Protein AF-A0A956B4J5-F1 (afdb_monomer_lite)

Radius of gyration: 22.33 Å; chains: 1; bounding box: 88×31×51 Å

pLDDT: mean 70.95, std 13.89, range [32.25, 89.12]

Structure (mmCIF, N/CA/C/O backbone):
data_AF-A0A956B4J5-F1
#
_entry.id   AF-A0A956B4J5-F1
#
loop_
_atom_site.group_PDB
_atom_site.id
_atom_site.type_symbol
_atom_site.label_atom_id
_atom_site.label_alt_id
_atom_site.label_comp_id
_atom_site.label_asym_id
_atom_site.label_entity_id
_atom_site.label_seq_id
_atom_site.pdbx_PDB_ins_code
_atom_site.Cartn_x
_atom_site.Cartn_y
_atom_site.Cartn_z
_atom_site.occupancy
_atom_site.B_iso_or_equiv
_atom_site.auth_seq_id
_atom_site.auth_comp_id
_atom_site.auth_asym_id
_atom_site.auth_atom_id
_atom_site.pdbx_PDB_model_num
ATOM 1 N N . MET A 1 1 ? -70.925 -7.989 23.475 1.00 40.31 1 MET A N 1
ATOM 2 C CA . MET A 1 1 ? -70.531 -9.261 22.839 1.00 40.31 1 MET A CA 1
ATOM 3 C C . MET A 1 1 ? -69.554 -8.945 21.716 1.00 40.31 1 MET A C 1
ATOM 5 O O . MET A 1 1 ? -69.883 -8.120 20.878 1.00 40.31 1 MET A O 1
ATOM 9 N N . THR A 1 2 ? -68.366 -9.559 21.797 1.00 43.34 2 THR A N 1
ATOM 10 C CA . THR A 1 2 ? -67.414 -9.909 20.716 1.00 43.34 2 THR A CA 1
ATOM 11 C C . THR A 1 2 ? -66.878 -8.832 19.758 1.00 43.34 2 THR A C 1
ATOM 13 O O . THR A 1 2 ? -67.539 -8.439 18.803 1.00 43.34 2 THR A O 1
ATOM 16 N N . SER A 1 3 ? -65.592 -8.499 19.947 1.00 50.62 3 SER A N 1
ATOM 17 C CA . SER A 1 3 ? -64.635 -8.131 18.884 1.00 50.62 3 SER A CA 1
ATOM 18 C C . SER A 1 3 ? -64.528 -9.246 17.817 1.00 50.62 3 SER A C 1
ATOM 20 O O . SER A 1 3 ? -64.889 -10.388 18.116 1.00 50.62 3 SER A O 1
ATOM 22 N N . PRO A 1 4 ? -63.960 -8.980 16.619 1.00 53.34 4 PRO A N 1
ATOM 23 C CA . PRO A 1 4 ? -62.513 -9.188 16.501 1.00 53.34 4 PRO A CA 1
ATOM 24 C C . PRO A 1 4 ? -61.748 -8.177 15.628 1.00 53.34 4 PRO A C 1
ATOM 26 O O . PRO A 1 4 ? -62.268 -7.511 14.737 1.00 53.34 4 PRO A O 1
ATOM 29 N N . GLN A 1 5 ? -60.458 -8.120 15.946 1.00 62.09 5 GLN A N 1
ATOM 30 C CA . GLN A 1 5 ? -59.364 -7.445 15.261 1.00 62.09 5 GLN A CA 1
ATOM 31 C C . GLN A 1 5 ? -59.039 -8.124 13.918 1.00 62.09 5 GLN A C 1
ATOM 33 O O . GLN A 1 5 ? -59.154 -9.342 13.813 1.00 62.09 5 GLN A O 1
ATOM 38 N N . SER A 1 6 ? -58.525 -7.373 12.936 1.00 51.12 6 SER A N 1
ATOM 39 C CA . SER A 1 6 ? -57.809 -7.961 11.794 1.00 51.12 6 SER A CA 1
ATOM 40 C C . SER A 1 6 ? -56.668 -7.062 11.308 1.00 51.12 6 SER A C 1
ATOM 42 O O . SER A 1 6 ? -56.836 -6.212 10.442 1.00 51.12 6 SER A O 1
ATOM 44 N N . ILE A 1 7 ? -55.514 -7.247 11.953 1.00 49.41 7 ILE A N 1
ATOM 45 C CA . ILE A 1 7 ? -54.189 -7.504 11.366 1.00 49.41 7 ILE A CA 1
ATOM 46 C C . ILE A 1 7 ? -53.943 -6.868 9.984 1.00 49.41 7 ILE A C 1
ATOM 48 O O . ILE A 1 7 ? -54.217 -7.471 8.948 1.00 49.41 7 ILE A O 1
ATOM 52 N N . TYR A 1 8 ? -53.303 -5.697 9.967 1.00 48.66 8 TYR A N 1
ATOM 53 C CA . TYR A 1 8 ? -52.514 -5.290 8.806 1.00 48.66 8 TYR A CA 1
ATOM 54 C C . TYR A 1 8 ? -51.211 -6.091 8.817 1.00 48.66 8 TYR A C 1
ATOM 56 O O . TYR A 1 8 ? -50.337 -5.880 9.657 1.00 48.66 8 TYR A O 1
ATOM 64 N N . ALA A 1 9 ? -51.124 -7.056 7.906 1.00 47.69 9 ALA A N 1
ATOM 65 C CA . ALA A 1 9 ? -49.928 -7.838 7.650 1.00 47.69 9 ALA A CA 1
ATOM 66 C C . ALA A 1 9 ? -48.849 -6.959 7.002 1.00 47.69 9 ALA A C 1
ATOM 68 O O . ALA A 1 9 ? -49.038 -6.403 5.921 1.00 47.69 9 ALA A O 1
ATOM 69 N N . THR A 1 10 ? -47.698 -6.858 7.657 1.00 57.53 10 THR A N 1
ATOM 70 C CA . THR A 1 10 ? -46.468 -6.302 7.091 1.00 57.53 10 THR A CA 1
ATOM 71 C C . THR A 1 10 ? -45.894 -7.290 6.069 1.00 57.53 10 THR A C 1
ATOM 73 O O . THR A 1 10 ? -45.624 -8.435 6.443 1.00 57.53 10 THR A O 1
ATOM 76 N N . PRO A 1 11 ? -45.627 -6.906 4.809 1.00 50.97 11 PRO A N 1
ATOM 77 C CA . PRO A 1 11 ? -44.811 -7.732 3.935 1.00 50.97 11 PRO A CA 1
ATOM 78 C C . PRO A 1 11 ? -43.335 -7.521 4.288 1.00 50.97 11 PRO A C 1
ATOM 80 O O . PRO A 1 11 ? -42.718 -6.519 3.926 1.00 50.97 11 PRO A O 1
ATOM 83 N N . ALA A 1 12 ? -42.760 -8.481 5.007 1.00 53.97 12 ALA A N 1
ATOM 84 C CA . ALA A 1 12 ? -41.320 -8.669 5.038 1.00 53.97 12 ALA A CA 1
ATOM 85 C C . ALA A 1 12 ? -40.880 -9.558 3.863 1.00 53.97 12 ALA A C 1
ATOM 87 O O . ALA A 1 12 ? -41.593 -10.471 3.456 1.00 53.97 12 ALA A O 1
ATOM 88 N N . CYS A 1 13 ? -39.623 -9.364 3.461 1.00 50.84 13 CYS A N 1
ATOM 89 C CA . CYS A 1 13 ? -38.757 -10.354 2.815 1.00 50.84 13 CYS A CA 1
ATOM 90 C C . CYS A 1 13 ? -38.817 -10.484 1.280 1.00 50.84 13 CYS A C 1
ATOM 92 O O . CYS A 1 13 ? -39.546 -11.308 0.745 1.00 50.84 13 CYS A O 1
ATOM 94 N N . ALA A 1 14 ? -37.919 -9.765 0.585 1.00 50.34 14 ALA A N 1
ATOM 95 C CA . ALA A 1 14 ? -37.262 -10.242 -0.645 1.00 50.34 14 ALA A CA 1
ATOM 96 C C . ALA A 1 14 ? -36.099 -9.318 -1.088 1.00 50.34 14 ALA A C 1
ATOM 98 O O . ALA A 1 14 ? -36.200 -8.639 -2.107 1.00 50.34 14 ALA A O 1
ATOM 99 N N . SER A 1 15 ? -34.974 -9.249 -0.360 1.00 51.84 15 SER A N 1
ATOM 100 C CA . SER A 1 15 ? -33.816 -8.463 -0.858 1.00 51.84 15 SER A CA 1
ATOM 101 C C . SER A 1 15 ? -32.421 -8.882 -0.368 1.00 51.84 15 SER A C 1
ATOM 103 O O . SER A 1 15 ? -31.467 -8.131 -0.550 1.00 51.84 15 SER A O 1
ATOM 105 N N . THR A 1 16 ? -32.241 -10.073 0.213 1.00 53.97 16 THR A N 1
ATOM 106 C CA . THR A 1 16 ? -30.949 -10.473 0.821 1.00 53.97 16 THR A CA 1
ATOM 107 C C . THR A 1 16 ? -30.100 -11.438 -0.017 1.00 53.97 16 THR A C 1
ATOM 109 O O . THR A 1 16 ? -28.882 -11.486 0.158 1.00 53.97 16 THR A O 1
ATOM 112 N N . THR A 1 17 ? -30.687 -12.184 -0.958 1.00 53.12 17 THR A N 1
ATOM 113 C CA . THR A 1 17 ? -29.967 -13.172 -1.789 1.00 53.12 17 THR A CA 1
ATOM 114 C C . THR A 1 17 ? -29.176 -12.532 -2.930 1.00 53.12 17 THR A C 1
ATOM 116 O O . THR A 1 17 ? -27.985 -12.804 -3.067 1.00 53.12 17 THR A O 1
ATOM 119 N N . LYS A 1 18 ? -29.773 -11.590 -3.675 1.00 54.16 18 LYS A N 1
ATOM 120 C CA . LYS A 1 18 ? -29.094 -10.892 -4.790 1.00 54.16 18 LYS A CA 1
ATOM 121 C C . LYS A 1 18 ? -27.815 -10.163 -4.350 1.00 54.16 18 LYS A C 1
ATOM 123 O O . LYS A 1 18 ? -26.834 -10.111 -5.087 1.00 54.16 18 LYS A O 1
ATOM 128 N N . THR A 1 19 ? -27.797 -9.639 -3.128 1.00 55.56 19 THR A N 1
ATOM 129 C CA . THR A 1 19 ? -26.658 -8.915 -2.544 1.00 55.56 19 THR A CA 1
ATOM 130 C C . THR A 1 19 ? -25.519 -9.851 -2.136 1.00 55.56 19 THR A C 1
ATOM 132 O O . THR A 1 19 ? -24.352 -9.470 -2.235 1.00 55.56 19 THR A O 1
ATOM 135 N N . ARG A 1 20 ? -25.825 -11.084 -1.702 1.00 59.22 20 ARG A N 1
ATOM 136 C CA . ARG A 1 20 ? -24.812 -12.100 -1.362 1.00 59.22 20 ARG A CA 1
ATOM 137 C C . ARG A 1 20 ? -24.095 -12.627 -2.602 1.00 59.22 20 ARG A C 1
ATOM 139 O O . ARG A 1 20 ? -22.870 -12.745 -2.576 1.00 59.22 20 ARG A O 1
ATOM 146 N N . ASP A 1 21 ? -24.828 -12.862 -3.685 1.00 62.41 21 ASP A N 1
ATOM 147 C CA . ASP A 1 21 ? -24.248 -13.364 -4.934 1.00 62.41 21 ASP A CA 1
ATOM 148 C C . ASP A 1 21 ? -23.386 -12.306 -5.631 1.00 62.41 21 ASP A C 1
ATOM 150 O O . ASP A 1 21 ? -22.285 -12.610 -6.093 1.00 62.41 21 ASP A O 1
ATOM 154 N N . ALA A 1 22 ? -23.803 -11.036 -5.601 1.00 63.72 22 ALA A N 1
ATOM 155 C CA . ALA A 1 22 ? -22.988 -9.924 -6.090 1.00 63.72 22 ALA A CA 1
ATOM 156 C C . ALA A 1 22 ? -21.673 -9.771 -5.301 1.00 63.72 22 ALA A C 1
ATOM 158 O O . ALA A 1 22 ? -20.610 -9.592 -5.899 1.00 63.72 22 ALA A O 1
ATOM 159 N N . ARG A 1 23 ? -21.720 -9.905 -3.964 1.00 63.69 23 ARG A N 1
ATOM 160 C CA . ARG A 1 23 ? -20.518 -9.875 -3.111 1.00 63.69 23 ARG A CA 1
ATOM 161 C C . ARG A 1 23 ? -19.581 -11.045 -3.405 1.00 63.69 23 ARG A C 1
ATOM 163 O O . ARG A 1 23 ? -18.380 -10.827 -3.522 1.00 63.69 23 ARG A O 1
ATOM 170 N N . ARG A 1 24 ? -20.107 -12.264 -3.586 1.00 68.62 24 ARG A N 1
ATOM 171 C CA . ARG A 1 24 ? -19.299 -13.433 -3.983 1.00 68.62 24 ARG A CA 1
ATOM 172 C C . ARG A 1 24 ? -18.655 -13.249 -5.353 1.00 68.62 24 ARG A C 1
ATOM 174 O O . ARG A 1 24 ? -17.463 -13.497 -5.481 1.00 68.62 24 ARG A O 1
ATOM 181 N N . ALA A 1 25 ? -19.395 -12.764 -6.347 1.00 70.81 25 ALA A N 1
ATOM 182 C CA . ALA A 1 25 ? -18.855 -12.514 -7.682 1.00 70.81 25 ALA A CA 1
ATOM 183 C C . ALA A 1 25 ? -17.779 -11.414 -7.674 1.00 70.81 25 ALA A C 1
ATOM 185 O O . ALA A 1 25 ? -16.765 -11.523 -8.362 1.00 70.81 25 ALA A O 1
ATOM 186 N N . GLN A 1 26 ? -17.965 -10.360 -6.875 1.00 71.56 26 GLN A N 1
ATOM 187 C CA . GLN A 1 26 ? -16.951 -9.326 -6.682 1.00 71.56 26 GLN A CA 1
ATOM 188 C C . GLN A 1 26 ? -15.701 -9.886 -5.993 1.00 71.56 26 GLN A C 1
ATOM 190 O O . GLN A 1 26 ? -14.593 -9.604 -6.445 1.00 71.56 26 GLN A O 1
ATOM 195 N N . GLN A 1 27 ? -15.874 -10.710 -4.957 1.00 70.38 27 GLN A N 1
ATOM 196 C CA . GLN A 1 27 ? -14.773 -11.363 -4.253 1.00 70.38 27 GLN A CA 1
ATOM 197 C C . GLN A 1 27 ? -13.993 -12.297 -5.187 1.00 70.38 27 GLN A C 1
ATOM 199 O O . GLN A 1 27 ? -12.786 -12.151 -5.313 1.00 70.38 27 GLN A O 1
ATOM 204 N N . GLN A 1 28 ? -14.681 -13.151 -5.949 1.00 73.81 28 GLN A N 1
ATOM 205 C CA . GLN A 1 28 ? -14.063 -14.034 -6.943 1.00 73.81 28 GLN A CA 1
ATOM 206 C C . GLN A 1 28 ? -13.308 -13.257 -8.026 1.00 73.81 28 GLN A C 1
ATOM 208 O O . GLN A 1 28 ? -12.219 -13.654 -8.427 1.00 73.81 28 GLN A O 1
ATOM 213 N N . ARG A 1 29 ? -13.847 -12.122 -8.490 1.00 72.88 29 ARG A N 1
ATOM 214 C CA . ARG A 1 29 ? -13.145 -11.246 -9.442 1.00 72.88 29 ARG A CA 1
ATOM 215 C C . ARG A 1 29 ? -11.898 -10.615 -8.828 1.00 72.88 29 ARG A C 1
ATOM 217 O O . ARG A 1 29 ? -10.905 -10.458 -9.532 1.00 72.88 29 ARG A O 1
ATOM 224 N N . LEU A 1 30 ? -11.937 -10.238 -7.551 1.00 68.88 30 LEU A N 1
ATOM 225 C CA . LEU A 1 30 ? -10.764 -9.733 -6.833 1.00 68.88 30 LEU A CA 1
ATOM 226 C C . LEU A 1 30 ? -9.719 -10.832 -6.640 1.00 68.88 30 LEU A C 1
ATOM 228 O O . LEU A 1 30 ? -8.544 -10.581 -6.883 1.00 68.88 30 LEU A O 1
ATOM 232 N N . ASP A 1 31 ? -10.138 -12.041 -6.281 1.00 72.25 31 ASP A N 1
ATOM 233 C CA . ASP A 1 31 ? -9.244 -13.182 -6.082 1.00 72.25 31 ASP A CA 1
ATOM 234 C C . ASP A 1 31 ? -8.614 -13.637 -7.408 1.00 72.25 31 ASP A C 1
ATOM 236 O O . ASP A 1 31 ? -7.407 -13.854 -7.468 1.00 72.25 31 ASP A O 1
ATOM 240 N N . ALA A 1 32 ? -9.376 -13.657 -8.506 1.00 69.81 32 ALA A N 1
ATOM 241 C CA . ALA A 1 32 ? -8.848 -13.917 -9.847 1.00 69.81 32 ALA A CA 1
ATOM 242 C C . ALA A 1 32 ? -7.859 -12.831 -10.302 1.00 69.81 32 ALA A C 1
ATOM 244 O O . ALA A 1 32 ? -6.828 -13.136 -10.893 1.00 69.81 32 ALA A O 1
ATOM 245 N N . ARG A 1 33 ? -8.129 -11.556 -9.988 1.00 68.06 33 ARG A N 1
ATOM 246 C CA . ARG A 1 33 ? -7.196 -10.451 -10.264 1.00 68.06 33 ARG A CA 1
ATOM 247 C C . ARG A 1 33 ? -5.936 -10.528 -9.407 1.00 68.06 33 ARG A C 1
ATOM 249 O O . ARG A 1 33 ? -4.863 -10.229 -9.913 1.00 68.06 33 ARG A O 1
ATOM 256 N N . ARG A 1 34 ? -6.046 -10.949 -8.144 1.00 64.31 34 ARG A N 1
ATOM 257 C CA . ARG A 1 34 ? -4.893 -11.233 -7.275 1.00 64.31 34 ARG A CA 1
ATOM 258 C C . ARG A 1 34 ? -4.053 -12.367 -7.848 1.00 64.31 34 ARG A C 1
ATOM 260 O O . ARG A 1 34 ? -2.845 -12.211 -7.958 1.00 64.31 34 ARG A O 1
ATOM 267 N N . ALA A 1 35 ? -4.689 -13.460 -8.262 1.00 63.97 35 ALA A N 1
ATOM 268 C CA . ALA A 1 35 ? -4.016 -14.588 -8.896 1.00 63.97 35 ALA A CA 1
ATOM 269 C C . ALA A 1 35 ? -3.312 -14.178 -10.202 1.00 63.97 35 ALA A C 1
ATOM 271 O O . ALA A 1 35 ? -2.161 -14.544 -10.408 1.00 63.97 35 ALA A O 1
ATOM 272 N N . ALA A 1 36 ? -3.954 -13.358 -11.040 1.00 59.66 36 ALA A N 1
ATOM 273 C CA . ALA A 1 36 ? -3.346 -12.827 -12.261 1.00 59.66 36 ALA A CA 1
ATOM 274 C C . ALA A 1 36 ? -2.168 -11.880 -11.964 1.00 59.66 36 ALA A C 1
ATOM 276 O O . ALA A 1 36 ? -1.111 -12.001 -12.576 1.00 59.66 36 ALA A O 1
ATOM 277 N N . ALA A 1 37 ? -2.305 -10.998 -10.967 1.00 54.03 37 ALA A N 1
ATOM 278 C CA . ALA A 1 37 ? -1.219 -10.126 -10.522 1.00 54.03 37 ALA A CA 1
ATOM 279 C C . ALA A 1 37 ? -0.007 -10.918 -9.997 1.00 54.03 37 ALA A C 1
ATOM 281 O O . ALA A 1 37 ? 1.118 -10.450 -10.132 1.00 54.03 37 ALA A O 1
ATOM 282 N N . LEU A 1 38 ? -0.224 -12.116 -9.435 1.00 54.94 38 LEU A N 1
ATOM 283 C CA . LEU A 1 38 ? 0.833 -13.038 -8.997 1.00 54.94 38 LEU A CA 1
ATOM 284 C C . LEU A 1 38 ? 1.552 -13.751 -10.156 1.00 54.94 38 LEU A C 1
ATOM 286 O O . LEU A 1 38 ? 2.684 -14.190 -9.960 1.00 54.94 38 LEU A O 1
ATOM 290 N N . GLN A 1 39 ? 0.935 -13.869 -11.337 1.00 52.69 39 GLN A N 1
ATOM 291 C CA . GLN A 1 39 ? 1.513 -14.574 -12.491 1.00 52.69 39 GLN A CA 1
ATOM 292 C C . GLN A 1 39 ? 2.370 -13.668 -13.398 1.00 52.69 39 GLN A C 1
ATOM 294 O O . GLN A 1 39 ? 3.411 -14.117 -13.877 1.00 52.69 39 GLN A O 1
ATOM 299 N N . ASP A 1 40 ? 2.022 -12.386 -13.567 1.00 46.81 40 ASP A N 1
ATOM 300 C CA . ASP A 1 40 ? 2.722 -11.450 -14.470 1.00 46.81 40 ASP A CA 1
ATOM 301 C C . ASP A 1 40 ? 3.841 -10.625 -13.772 1.00 46.81 40 ASP A C 1
ATOM 303 O O . ASP A 1 40 ? 3.821 -9.397 -13.724 1.00 46.81 40 ASP A O 1
ATOM 307 N N . GLY A 1 41 ? 4.863 -11.325 -13.254 1.00 47.81 41 GLY A N 1
ATOM 308 C CA . GLY A 1 41 ? 6.210 -10.822 -12.894 1.00 47.81 41 GLY A CA 1
ATOM 309 C C . GLY A 1 41 ? 6.372 -9.856 -11.693 1.00 47.81 41 GLY A C 1
ATOM 310 O O . GLY A 1 41 ? 5.426 -9.243 -11.206 1.00 47.81 41 GLY A O 1
ATOM 311 N N . PRO A 1 42 ? 7.621 -9.599 -11.237 1.00 51.53 42 PRO A N 1
ATOM 312 C CA . PRO A 1 42 ? 8.583 -10.566 -10.714 1.00 51.53 42 PRO A CA 1
ATOM 313 C C . PRO A 1 42 ? 8.123 -11.066 -9.330 1.00 51.53 42 PRO A C 1
ATOM 315 O O . PRO A 1 42 ? 7.914 -10.275 -8.409 1.00 51.53 42 PRO A O 1
ATOM 318 N N . THR A 1 43 ? 8.043 -12.383 -9.166 1.00 49.44 43 THR A N 1
ATOM 319 C CA . THR A 1 43 ? 7.574 -13.124 -7.976 1.00 49.44 43 THR A CA 1
ATOM 320 C C . THR A 1 43 ? 8.088 -12.558 -6.640 1.00 49.44 43 THR A C 1
ATOM 322 O O . THR A 1 43 ? 7.347 -12.457 -5.668 1.00 49.44 43 THR A O 1
ATOM 325 N N . ARG A 1 44 ? 9.317 -12.026 -6.632 1.00 51.00 44 ARG A N 1
ATOM 326 C CA . ARG A 1 44 ? 9.972 -11.427 -5.458 1.00 51.00 44 ARG A CA 1
ATOM 327 C C . ARG A 1 44 ? 9.324 -10.147 -4.913 1.00 51.00 44 ARG A C 1
ATOM 329 O O . ARG A 1 44 ? 9.675 -9.752 -3.810 1.00 51.00 44 ARG A O 1
ATOM 336 N N . ARG A 1 45 ? 8.453 -9.447 -5.655 1.00 61.22 45 ARG A N 1
ATOM 337 C CA . ARG A 1 45 ? 7.840 -8.179 -5.190 1.00 61.22 45 ARG A CA 1
ATOM 338 C C . ARG A 1 45 ? 6.517 -8.372 -4.462 1.00 61.22 45 ARG A C 1
ATOM 340 O O . ARG A 1 45 ? 6.266 -7.692 -3.475 1.00 61.22 45 ARG A O 1
ATOM 347 N N . LEU A 1 46 ? 5.704 -9.329 -4.904 1.00 60.56 46 LEU A N 1
ATOM 348 C CA . LEU A 1 46 ? 4.456 -9.686 -4.224 1.00 60.56 46 LEU A CA 1
ATOM 349 C C . LEU A 1 46 ? 4.711 -10.442 -2.922 1.00 60.56 46 LEU A C 1
ATOM 351 O O . LEU A 1 46 ? 4.028 -10.192 -1.936 1.00 60.56 46 LEU A O 1
ATOM 355 N N . GLU A 1 47 ? 5.749 -11.277 -2.877 1.00 67.50 47 GLU A N 1
ATOM 356 C CA . GLU A 1 47 ? 6.218 -11.903 -1.633 1.00 67.50 47 GLU A CA 1
ATOM 357 C C . GLU A 1 47 ? 6.550 -10.861 -0.553 1.00 67.50 47 GLU A C 1
ATOM 359 O O . GLU A 1 47 ? 6.311 -11.085 0.631 1.00 67.50 47 GLU A O 1
ATOM 364 N N . ARG A 1 48 ? 7.035 -9.679 -0.956 1.00 70.50 48 ARG A N 1
ATOM 365 C CA . ARG A 1 48 ? 7.375 -8.578 -0.041 1.00 70.50 48 ARG A CA 1
ATOM 366 C C . ARG A 1 48 ? 6.165 -7.807 0.466 1.00 70.50 48 ARG A C 1
ATOM 368 O O . ARG A 1 48 ? 6.281 -7.121 1.472 1.00 70.50 48 ARG A O 1
ATOM 375 N N . LEU A 1 49 ? 5.003 -7.963 -0.168 1.00 72.88 49 LEU A N 1
ATOM 376 C CA . LEU A 1 49 ? 3.733 -7.543 0.422 1.00 72.88 49 LEU A CA 1
ATOM 377 C C . LEU A 1 49 ? 3.240 -8.530 1.487 1.00 72.88 49 LEU A C 1
ATOM 379 O O . LEU A 1 49 ? 2.323 -8.194 2.225 1.00 72.88 49 LEU A O 1
ATOM 383 N N . GLY A 1 50 ? 3.836 -9.721 1.606 1.00 76.44 50 GLY A N 1
ATOM 384 C CA . GLY A 1 50 ? 3.455 -10.737 2.589 1.00 76.44 50 GLY A CA 1
ATOM 385 C C . GLY A 1 50 ? 3.349 -10.213 4.029 1.00 76.44 50 GLY A C 1
ATOM 386 O O . GLY A 1 50 ? 2.298 -10.416 4.640 1.00 76.44 50 GLY A O 1
ATOM 387 N N . PRO A 1 51 ? 4.362 -9.503 4.568 1.00 80.19 51 PRO A N 1
ATOM 388 C CA . PRO A 1 51 ? 4.303 -8.916 5.910 1.00 80.19 51 PRO A CA 1
ATOM 389 C C . PRO A 1 51 ? 3.158 -7.912 6.068 1.00 80.19 51 PRO A C 1
ATOM 391 O O . PRO A 1 51 ? 2.334 -8.046 6.969 1.00 80.19 51 PRO A O 1
ATOM 394 N N . VAL A 1 52 ? 3.029 -6.982 5.118 1.00 80.06 52 VAL A N 1
ATOM 395 C CA . VAL A 1 52 ? 1.940 -5.997 5.062 1.00 80.06 52 VAL A CA 1
ATOM 396 C C . VAL A 1 52 ? 0.565 -6.676 5.053 1.00 80.06 52 VAL A C 1
ATOM 398 O O . VAL A 1 52 ? -0.313 -6.331 5.841 1.00 80.06 52 VAL A O 1
ATOM 401 N N . LEU A 1 53 ? 0.370 -7.675 4.190 1.00 76.88 53 LEU A N 1
ATOM 402 C CA . LEU A 1 53 ? -0.884 -8.422 4.082 1.00 76.88 53 LEU A CA 1
ATOM 403 C C . LEU A 1 53 ? -1.184 -9.232 5.348 1.00 76.88 53 LEU A C 1
ATOM 405 O O . LEU A 1 53 ? -2.348 -9.363 5.724 1.00 76.88 53 LEU A O 1
ATOM 409 N N . SER A 1 54 ? -0.148 -9.748 6.009 1.00 80.38 54 SER A N 1
ATOM 410 C CA . SER A 1 54 ? -0.277 -10.479 7.270 1.00 80.38 54 SER A CA 1
ATOM 411 C C . SER A 1 54 ? -0.709 -9.556 8.407 1.00 80.38 54 SER A C 1
ATOM 413 O O . SER A 1 54 ? -1.625 -9.911 9.144 1.00 80.38 54 SER A O 1
ATOM 415 N N . LEU A 1 55 ? -0.130 -8.353 8.505 1.00 79.69 55 LEU A N 1
ATOM 416 C CA . LEU A 1 55 ? -0.547 -7.336 9.477 1.00 79.69 55 LEU A CA 1
ATOM 417 C C . LEU A 1 55 ? -2.003 -6.915 9.253 1.00 79.69 55 LEU A C 1
ATOM 419 O O . LEU A 1 55 ? -2.796 -6.896 10.190 1.00 79.69 55 LEU A O 1
ATOM 423 N N . LEU A 1 56 ? -2.394 -6.665 7.999 1.00 76.06 56 LEU A N 1
ATOM 424 C CA . LEU A 1 56 ? -3.783 -6.338 7.660 1.00 76.06 56 LEU A CA 1
ATOM 425 C C . LEU A 1 56 ? -4.759 -7.439 8.046 1.00 76.06 56 LEU A C 1
ATOM 427 O O . LEU A 1 56 ? -5.873 -7.163 8.487 1.00 76.06 56 LEU A O 1
ATOM 431 N N . ARG A 1 57 ? -4.365 -8.692 7.823 1.00 76.94 57 ARG A N 1
ATOM 432 C CA . ARG A 1 57 ? -5.179 -9.848 8.172 1.00 76.94 57 ARG A CA 1
ATOM 433 C C . ARG A 1 57 ? -5.333 -9.965 9.688 1.00 76.94 57 ARG A C 1
ATOM 435 O O . ARG A 1 57 ? -6.466 -10.058 10.144 1.00 76.94 57 ARG A O 1
ATOM 442 N N . ARG A 1 58 ? -4.232 -9.876 10.438 1.00 77.50 58 ARG A N 1
ATOM 443 C CA . ARG A 1 58 ? -4.218 -9.935 11.908 1.00 77.50 58 ARG A CA 1
ATOM 444 C C . ARG A 1 58 ? -5.107 -8.858 12.529 1.00 77.50 58 ARG A C 1
ATOM 446 O O . ARG A 1 58 ? -5.948 -9.165 13.370 1.00 77.50 58 ARG A O 1
ATOM 453 N N . TYR A 1 59 ? -4.986 -7.622 12.042 1.00 75.06 59 TYR A N 1
ATOM 454 C CA . TYR A 1 59 ? -5.820 -6.506 12.486 1.00 75.06 59 TYR A CA 1
ATOM 455 C C . TYR A 1 59 ? -7.312 -6.755 12.198 1.00 75.06 59 TYR A C 1
ATOM 457 O O . TYR A 1 59 ? -8.166 -6.514 13.046 1.00 75.06 59 TYR A O 1
ATOM 465 N N . ARG A 1 60 ? -7.647 -7.312 11.023 1.00 72.06 60 ARG A N 1
ATOM 466 C CA . ARG A 1 60 ? -9.035 -7.652 10.648 1.00 72.06 60 ARG A CA 1
ATOM 467 C C . ARG A 1 60 ? -9.633 -8.805 11.443 1.00 72.06 60 ARG A C 1
ATOM 469 O O . ARG A 1 60 ? -10.842 -8.820 11.651 1.00 72.06 60 ARG A O 1
ATOM 476 N N . GLU A 1 61 ? -8.822 -9.789 11.807 1.00 75.12 61 GLU A N 1
ATOM 477 C CA . GLU A 1 61 ? -9.251 -10.959 12.579 1.00 75.12 61 GLU A CA 1
ATOM 478 C C . GLU A 1 61 ? -9.385 -10.635 14.079 1.00 75.12 61 GLU A C 1
ATOM 480 O O . GLU A 1 61 ? -9.894 -11.458 14.835 1.00 75.12 61 GLU A O 1
ATOM 485 N N . GLY A 1 62 ? -9.016 -9.418 14.504 1.00 67.19 62 GLY A N 1
ATOM 486 C CA . GLY A 1 62 ? -9.157 -8.964 15.889 1.00 67.19 62 GLY A CA 1
ATOM 487 C C . GLY A 1 62 ? -8.165 -9.626 16.846 1.00 67.19 62 GLY A C 1
ATOM 488 O O . GLY A 1 62 ? -8.355 -9.571 18.059 1.00 67.19 62 GLY A O 1
ATOM 489 N N . GLU A 1 63 ? -7.097 -10.236 16.322 1.00 60.16 63 GLU A N 1
ATOM 490 C CA . GLU A 1 63 ? -6.089 -10.943 17.125 1.00 60.16 63 GLU A CA 1
ATOM 491 C C . GLU A 1 63 ? -5.272 -10.002 18.032 1.00 60.16 63 GLU A C 1
ATOM 493 O O . GLU A 1 63 ? -4.602 -10.458 18.953 1.00 60.16 63 GLU A O 1
ATOM 498 N N . GLU A 1 64 ? -5.369 -8.683 17.840 1.00 57.56 64 GLU A N 1
ATOM 499 C CA . GLU A 1 64 ? -4.773 -7.664 18.721 1.00 57.56 64 GLU A CA 1
ATOM 500 C C . GLU A 1 64 ? -5.598 -7.388 20.000 1.00 57.56 64 GLU A C 1
ATOM 502 O O . GLU A 1 64 ? -5.270 -6.487 20.771 1.00 57.56 64 GLU A O 1
ATOM 507 N N . GLY A 1 65 ? -6.658 -8.168 20.260 1.00 45.94 65 GLY A N 1
ATOM 508 C CA . GLY A 1 65 ? -7.618 -8.010 21.364 1.00 45.94 65 GLY A CA 1
ATOM 509 C C . GLY A 1 65 ? -7.096 -8.224 22.796 1.00 45.94 65 GLY A C 1
ATOM 510 O O . GLY A 1 65 ? -7.875 -8.592 23.674 1.00 45.94 65 GLY A O 1
ATOM 511 N N . GLY A 1 66 ? -5.808 -8.003 23.064 1.00 47.16 66 GLY A N 1
ATOM 512 C CA . GLY A 1 66 ? -5.215 -8.095 24.398 1.00 47.16 66 GLY A CA 1
ATOM 513 C C . GLY A 1 66 ? -4.760 -6.740 24.937 1.00 47.16 66 GLY A C 1
ATOM 514 O O . GLY A 1 66 ? -3.660 -6.306 24.631 1.00 47.16 66 GLY A O 1
ATOM 515 N N . THR A 1 67 ? -5.551 -6.100 25.807 1.00 51.53 67 THR A N 1
ATOM 516 C CA . THR A 1 67 ? -5.105 -5.044 26.758 1.00 51.53 67 THR A CA 1
ATOM 517 C C . THR A 1 67 ? -4.319 -3.836 26.202 1.00 51.53 67 THR A C 1
ATOM 519 O O . THR A 1 67 ? -3.667 -3.134 26.973 1.00 51.53 67 THR A O 1
ATOM 522 N N . VAL A 1 68 ? -4.359 -3.536 24.900 1.00 59.09 68 VAL A N 1
ATOM 523 C CA . VAL A 1 68 ? -3.703 -2.338 24.342 1.00 59.09 68 VAL A CA 1
ATOM 524 C C . VAL A 1 68 ? -4.695 -1.173 24.291 1.00 59.09 68 VAL A C 1
ATOM 526 O O . VAL A 1 68 ? -5.778 -1.298 23.730 1.00 59.09 68 VAL A O 1
ATOM 529 N N . SER A 1 69 ? -4.305 -0.024 24.854 1.00 61.78 69 SER A N 1
ATOM 530 C CA . SER A 1 69 ? -5.131 1.197 24.937 1.00 61.78 69 SER A CA 1
ATOM 531 C C . SER A 1 69 ? -5.497 1.807 23.572 1.00 61.78 69 SER A C 1
ATOM 533 O O . SER A 1 69 ? -6.442 2.583 23.511 1.00 61.78 69 SER A O 1
ATOM 535 N N . SER A 1 70 ? -4.765 1.481 22.497 1.00 72.38 70 SER A N 1
ATOM 536 C CA . SER A 1 70 ? -5.148 1.758 21.100 1.00 72.38 70 SER A CA 1
ATOM 537 C C . SER A 1 70 ? -4.525 0.711 20.152 1.00 72.38 70 SER A C 1
ATOM 539 O O . SER A 1 70 ? -3.337 0.799 19.805 1.00 72.38 70 SER A O 1
ATOM 541 N N . PRO A 1 71 ? -5.295 -0.313 19.736 1.00 77.62 71 PRO A N 1
ATOM 542 C CA . PRO A 1 71 ? -4.869 -1.290 18.730 1.00 77.62 71 PRO A CA 1
ATOM 543 C C . PRO A 1 71 ? -4.530 -0.625 17.388 1.00 77.62 71 PRO A C 1
ATOM 545 O O . PRO A 1 71 ? -3.527 -0.951 16.760 1.00 77.62 71 PRO A O 1
ATOM 548 N N . LEU A 1 72 ? -5.291 0.403 16.988 1.00 80.50 72 LEU A N 1
ATOM 549 C CA . LEU A 1 72 ? -5.041 1.134 15.743 1.00 80.50 72 LEU A CA 1
ATOM 550 C C . LEU A 1 72 ? -3.677 1.838 15.744 1.00 80.50 72 LEU A C 1
ATOM 552 O O . LEU A 1 72 ? -2.964 1.779 14.742 1.00 80.50 72 LEU A O 1
ATOM 556 N N . ALA A 1 73 ? -3.286 2.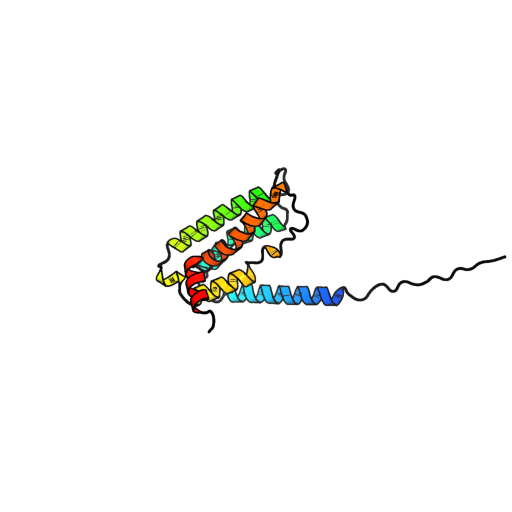480 16.848 1.00 82.75 73 ALA A N 1
ATOM 557 C CA . ALA A 1 73 ? -1.982 3.134 16.948 1.00 82.75 73 ALA A CA 1
ATOM 558 C C . ALA A 1 73 ? -0.823 2.132 16.811 1.00 82.75 73 ALA A C 1
ATOM 560 O O . ALA A 1 73 ? 0.175 2.409 16.138 1.00 82.75 73 ALA A O 1
ATOM 561 N N . THR A 1 74 ? -0.969 0.953 17.421 1.00 84.81 74 THR A N 1
ATOM 562 C CA . THR A 1 74 ? 0.025 -0.128 17.347 1.00 84.81 74 THR A CA 1
ATOM 563 C C . THR A 1 74 ? 0.141 -0.658 15.926 1.00 84.81 74 THR A C 1
ATOM 565 O O . THR A 1 74 ? 1.240 -0.672 15.368 1.00 84.81 74 THR A O 1
ATOM 568 N N . PHE A 1 75 ? -0.995 -0.970 15.307 1.00 84.06 75 PHE A N 1
ATOM 569 C CA . PHE A 1 75 ? -1.070 -1.411 13.924 1.00 84.06 75 PHE A CA 1
ATOM 570 C C . PHE A 1 75 ? -0.457 -0.394 12.948 1.00 84.06 75 PHE A C 1
ATOM 572 O O . PHE A 1 75 ? 0.366 -0.755 12.110 1.00 84.06 75 PHE A O 1
ATOM 579 N N . VAL A 1 76 ? -0.786 0.897 13.076 1.00 86.94 76 VAL A N 1
ATOM 580 C CA . VAL A 1 76 ? -0.229 1.955 12.213 1.00 86.94 76 VAL A CA 1
ATOM 581 C C . VAL A 1 76 ? 1.288 2.064 12.358 1.00 86.94 76 VAL A C 1
ATOM 583 O O . VAL A 1 76 ? 1.982 2.273 11.361 1.00 86.94 76 VAL A O 1
ATOM 586 N N . ARG A 1 77 ? 1.822 1.903 13.572 1.00 88.81 77 ARG A N 1
ATOM 587 C CA . ARG A 1 77 ? 3.269 1.911 13.814 1.00 88.81 77 ARG A CA 1
ATOM 588 C C . ARG A 1 77 ? 3.959 0.716 13.156 1.00 88.81 77 ARG A C 1
ATOM 590 O O . ARG A 1 77 ? 4.958 0.912 12.467 1.00 88.81 77 ARG A O 1
ATOM 597 N N . GLU A 1 78 ? 3.439 -0.493 13.360 1.00 88.12 78 GLU A N 1
ATOM 598 C CA . GLU A 1 78 ? 3.987 -1.716 12.756 1.00 88.12 78 GLU A CA 1
ATOM 599 C C . GLU A 1 78 ? 3.935 -1.642 11.234 1.00 88.12 78 GLU A C 1
ATOM 601 O O . GLU A 1 78 ? 4.930 -1.883 10.550 1.00 88.12 78 GLU A O 1
ATOM 606 N N . LEU A 1 79 ? 2.800 -1.192 10.702 1.00 87.19 79 LEU A N 1
ATOM 607 C CA . LEU A 1 79 ? 2.648 -1.011 9.276 1.00 87.19 79 LEU A CA 1
ATOM 608 C C . LEU A 1 79 ? 3.610 0.044 8.729 1.00 87.19 79 LEU A C 1
ATOM 610 O O . LEU A 1 79 ? 4.218 -0.160 7.682 1.00 87.19 79 LEU A O 1
ATOM 614 N N . GLY A 1 80 ? 3.788 1.157 9.439 1.00 88.88 80 GLY A N 1
ATOM 615 C CA . GLY A 1 80 ? 4.741 2.195 9.064 1.00 88.88 80 GLY A CA 1
ATOM 616 C C . GLY A 1 80 ? 6.175 1.675 8.937 1.00 88.88 80 GLY A C 1
ATOM 617 O O . GLY A 1 80 ? 6.873 2.058 7.997 1.00 88.88 80 GLY A O 1
ATOM 618 N N . ALA A 1 81 ? 6.597 0.777 9.832 1.00 89.12 81 ALA A N 1
ATOM 619 C CA . ALA A 1 81 ? 7.918 0.153 9.774 1.00 89.12 81 ALA A CA 1
ATOM 620 C C . ALA A 1 81 ? 8.078 -0.733 8.527 1.00 89.12 81 ALA A C 1
ATOM 622 O O . ALA A 1 81 ? 9.043 -0.564 7.780 1.00 89.12 81 ALA A O 1
ATOM 623 N N . GLU A 1 82 ? 7.100 -1.601 8.250 1.00 88.81 82 GLU A N 1
ATOM 624 C CA . GLU A 1 82 ? 7.107 -2.477 7.068 1.00 88.81 82 GLU A CA 1
ATOM 625 C C . GLU A 1 82 ? 7.097 -1.683 5.755 1.00 88.81 82 GLU A C 1
ATOM 627 O O . GLU A 1 82 ? 7.838 -1.982 4.815 1.00 88.81 82 GLU A O 1
ATOM 632 N N . VAL A 1 83 ? 6.296 -0.616 5.689 1.00 88.81 83 VAL A N 1
ATOM 633 C CA . VAL A 1 83 ? 6.275 0.281 4.527 1.00 88.81 83 VAL A CA 1
ATOM 634 C C . VAL A 1 83 ? 7.619 0.991 4.353 1.00 88.81 83 VAL A C 1
ATOM 636 O O . VAL A 1 83 ? 8.095 1.113 3.226 1.00 88.81 83 VAL A O 1
ATOM 639 N N . GLY A 1 84 ? 8.266 1.406 5.444 1.00 88.25 84 GLY A N 1
ATOM 640 C CA . GLY A 1 84 ? 9.592 2.022 5.397 1.00 88.25 84 GLY A CA 1
ATOM 641 C C . GLY A 1 84 ? 10.696 1.075 4.907 1.00 88.25 84 GLY A C 1
ATOM 642 O O . GLY A 1 84 ? 11.615 1.514 4.217 1.00 88.25 84 GLY A O 1
ATOM 643 N N . GLU A 1 85 ? 10.622 -0.219 5.228 1.00 88.06 85 GLU A N 1
ATOM 644 C CA . GLU A 1 85 ? 11.522 -1.241 4.666 1.00 88.06 85 GLU A CA 1
ATOM 645 C C . GLU A 1 85 ? 11.278 -1.446 3.162 1.00 88.06 85 GLU A C 1
ATOM 647 O O . GLU A 1 85 ? 12.221 -1.474 2.365 1.00 88.06 85 GLU A O 1
ATOM 652 N N . LEU A 1 86 ? 10.008 -1.522 2.746 1.00 84.44 86 LEU A N 1
ATOM 653 C CA . LEU A 1 86 ? 9.615 -1.629 1.335 1.00 84.44 86 LEU A CA 1
ATOM 654 C C . LEU A 1 86 ? 10.109 -0.440 0.497 1.00 84.44 86 LEU A C 1
ATOM 656 O O . LEU A 1 86 ? 10.589 -0.623 -0.626 1.00 84.44 86 LEU A O 1
ATOM 660 N N . GLU A 1 87 ? 9.998 0.777 1.025 1.00 88.88 87 GLU A N 1
ATOM 661 C CA . GLU A 1 87 ? 10.473 1.990 0.359 1.00 88.88 87 GLU A CA 1
ATOM 662 C C . GLU A 1 87 ? 11.997 2.017 0.245 1.00 88.88 87 GLU A C 1
ATOM 664 O O . GLU A 1 87 ? 12.501 2.199 -0.862 1.00 88.88 87 GLU A O 1
ATOM 669 N N . ARG A 1 88 ? 12.729 1.732 1.331 1.00 88.19 88 ARG A N 1
ATOM 670 C CA . ARG A 1 88 ? 14.200 1.639 1.296 1.00 88.19 88 ARG A CA 1
ATOM 671 C C . ARG A 1 88 ? 14.679 0.626 0.270 1.00 88.19 88 ARG A C 1
ATOM 673 O O . ARG A 1 88 ? 15.590 0.903 -0.503 1.00 88.19 88 ARG A O 1
ATOM 680 N N . TRP A 1 89 ? 14.046 -0.543 0.221 1.00 84.94 89 TRP A N 1
ATOM 681 C CA . TRP A 1 89 ? 14.355 -1.531 -0.805 1.00 84.94 89 TRP A CA 1
ATOM 682 C C . TRP A 1 89 ? 14.084 -0.986 -2.211 1.00 84.94 89 TRP A C 1
ATOM 684 O O . TRP A 1 89 ? 14.907 -1.156 -3.111 1.00 84.94 89 TRP A O 1
ATOM 694 N N . THR A 1 90 ? 12.961 -0.297 -2.401 1.00 85.12 90 THR A N 1
ATOM 695 C CA . THR A 1 90 ? 12.620 0.317 -3.685 1.00 85.12 90 THR A CA 1
ATOM 696 C C . THR A 1 90 ? 13.683 1.324 -4.107 1.00 85.12 90 THR A C 1
ATOM 698 O O . THR A 1 90 ? 14.116 1.274 -5.250 1.00 85.12 90 THR A O 1
ATOM 701 N N . GLU A 1 91 ? 14.171 2.171 -3.204 1.00 86.12 91 GLU A N 1
ATOM 702 C CA . GLU A 1 91 ? 15.226 3.159 -3.476 1.00 86.12 91 GLU A CA 1
ATOM 703 C C . GLU A 1 91 ? 16.551 2.537 -3.942 1.00 86.12 91 GLU A C 1
ATOM 705 O O . GLU A 1 91 ? 17.311 3.187 -4.658 1.00 86.12 91 GLU A O 1
ATOM 710 N N . THR A 1 92 ? 16.820 1.267 -3.614 1.00 84.25 92 THR A N 1
ATOM 711 C CA . THR A 1 92 ? 17.997 0.549 -4.142 1.00 84.25 92 THR A CA 1
ATOM 712 C C . THR A 1 92 ? 17.876 0.179 -5.624 1.00 84.25 92 THR A C 1
ATOM 714 O O . THR A 1 92 ? 18.863 -0.214 -6.253 1.00 84.25 92 THR A O 1
ATOM 717 N N . LEU A 1 93 ? 16.679 0.281 -6.210 1.00 81.31 93 LEU A N 1
ATOM 718 C CA . LEU A 1 93 ? 16.461 -0.027 -7.618 1.00 81.31 93 LEU A CA 1
ATOM 719 C C . LEU A 1 93 ? 16.984 1.110 -8.516 1.00 81.31 93 LEU A C 1
ATOM 721 O O . LEU A 1 93 ? 16.898 2.285 -8.168 1.00 81.31 93 LEU A O 1
ATOM 725 N N . PRO A 1 94 ? 17.470 0.802 -9.732 1.00 80.81 94 PRO A N 1
ATOM 726 C CA . PRO A 1 94 ? 17.922 1.834 -10.659 1.00 80.81 94 PRO A CA 1
ATOM 727 C C . PRO A 1 94 ? 16.806 2.822 -11.022 1.00 80.81 94 PRO A C 1
ATOM 729 O O . PRO A 1 94 ? 15.698 2.404 -11.357 1.00 80.81 94 PRO A O 1
ATOM 732 N N . SER A 1 95 ? 17.110 4.119 -11.126 1.00 79.81 95 SER A N 1
ATOM 733 C CA . SER A 1 95 ? 16.104 5.167 -11.388 1.00 79.81 95 SER A CA 1
ATOM 734 C C . SER A 1 95 ? 15.288 4.963 -12.675 1.00 79.81 95 SER A C 1
ATOM 736 O O . SER A 1 95 ? 14.134 5.389 -12.765 1.00 79.81 95 SER A O 1
ATOM 738 N N . ARG A 1 96 ? 15.873 4.289 -13.678 1.00 78.00 96 ARG A N 1
ATOM 739 C CA . ARG A 1 96 ? 15.196 3.890 -14.929 1.00 78.00 96 ARG A CA 1
ATOM 740 C C . ARG A 1 96 ? 14.042 2.909 -14.698 1.00 78.00 96 ARG A C 1
ATOM 742 O O . ARG A 1 96 ? 13.086 2.890 -15.465 1.00 78.00 96 ARG A O 1
ATOM 749 N N . HIS A 1 97 ? 14.126 2.115 -13.635 1.00 79.56 97 HIS A N 1
ATOM 750 C CA . HIS A 1 97 ? 13.160 1.084 -13.285 1.00 79.56 97 HIS A CA 1
ATOM 751 C C . HIS A 1 97 ? 11.849 1.688 -12.770 1.00 79.56 97 HIS A C 1
ATOM 753 O O . HIS A 1 97 ? 10.773 1.281 -13.202 1.00 79.56 97 HIS A O 1
ATOM 759 N N . HIS A 1 98 ? 11.925 2.737 -11.944 1.00 78.69 98 HIS A N 1
ATOM 760 C CA . HIS A 1 98 ? 10.750 3.391 -11.348 1.00 78.69 98 HIS A CA 1
ATOM 761 C C . HIS A 1 98 ? 9.772 3.989 -12.361 1.00 78.69 98 HIS A C 1
ATOM 763 O O . HIS A 1 98 ? 8.589 4.143 -12.062 1.00 78.69 98 HIS A O 1
ATOM 769 N N . ARG A 1 99 ? 10.265 4.364 -13.546 1.00 79.38 99 ARG A N 1
ATOM 770 C CA . ARG A 1 99 ? 9.480 5.036 -14.595 1.00 79.38 99 ARG A CA 1
ATOM 771 C C . ARG A 1 99 ? 9.032 4.088 -15.705 1.00 79.38 99 ARG A C 1
ATOM 773 O O . ARG A 1 99 ? 8.447 4.542 -16.683 1.00 79.38 99 ARG A O 1
ATOM 780 N N . SER A 1 100 ? 9.322 2.792 -15.583 1.00 81.94 100 SER A N 1
ATOM 781 C CA . SER A 1 100 ? 8.872 1.803 -16.559 1.00 81.94 100 SER A CA 1
ATOM 782 C C . SER A 1 100 ? 7.345 1.754 -16.594 1.00 81.94 100 SER A C 1
ATOM 784 O O . SER A 1 100 ? 6.695 1.638 -15.554 1.00 81.94 100 SER A O 1
ATOM 786 N N . GLY A 1 101 ? 6.758 1.781 -17.793 1.00 77.38 101 GLY A N 1
ATOM 787 C CA . GLY A 1 101 ? 5.306 1.670 -17.962 1.00 77.38 101 GLY A CA 1
ATOM 788 C C . GLY A 1 101 ? 4.724 0.372 -17.386 1.00 77.38 101 GLY A C 1
ATOM 789 O O . GLY A 1 101 ? 3.558 0.338 -17.001 1.00 77.38 101 GLY A O 1
ATOM 790 N N . THR A 1 102 ? 5.521 -0.696 -17.279 1.00 81.00 102 THR A N 1
ATOM 791 C CA . THR A 1 102 ? 5.118 -1.942 -16.602 1.00 81.00 102 THR A CA 1
ATOM 792 C C . THR A 1 102 ? 4.971 -1.734 -15.098 1.00 81.00 102 THR A C 1
ATOM 794 O O . THR A 1 102 ? 3.964 -2.122 -14.520 1.00 81.00 102 THR A O 1
ATOM 797 N N . VAL A 1 103 ? 5.927 -1.043 -14.478 1.00 81.31 103 VAL A N 1
ATOM 798 C CA . VAL A 1 103 ? 5.910 -0.741 -13.041 1.00 81.31 103 VAL A CA 1
ATOM 799 C C . VAL A 1 103 ? 4.769 0.217 -12.686 1.00 81.31 103 VAL A C 1
ATOM 801 O O . VAL A 1 103 ? 4.109 0.045 -11.668 1.00 81.31 103 VAL A O 1
ATOM 804 N N . VAL A 1 104 ? 4.484 1.201 -13.542 1.00 79.19 104 VAL A N 1
ATOM 805 C CA . VAL A 1 104 ? 3.358 2.130 -13.343 1.00 79.19 104 VAL A CA 1
ATOM 806 C C . VAL A 1 104 ? 2.014 1.402 -13.423 1.00 79.19 104 VAL A C 1
ATOM 808 O O . VAL A 1 104 ? 1.144 1.633 -12.586 1.00 79.19 104 VAL A O 1
ATOM 811 N N . ARG A 1 105 ? 1.847 0.489 -14.391 1.00 80.69 105 ARG A N 1
ATOM 812 C CA . ARG A 1 105 ? 0.653 -0.369 -14.478 1.00 80.69 105 ARG A CA 1
ATOM 813 C C . ARG A 1 105 ? 0.517 -1.263 -13.245 1.00 80.69 105 ARG A C 1
ATOM 815 O O . ARG A 1 105 ? -0.551 -1.297 -12.649 1.00 80.69 105 ARG A O 1
ATOM 822 N N . GLN A 1 106 ? 1.614 -1.868 -12.797 1.00 79.44 106 GLN A N 1
ATOM 823 C CA . GLN A 1 106 ? 1.637 -2.686 -11.584 1.00 79.44 106 GLN A CA 1
ATOM 824 C C . GLN A 1 106 ? 1.262 -1.880 -10.329 1.00 79.44 106 GLN A C 1
ATOM 826 O O . GLN A 1 106 ? 0.482 -2.350 -9.508 1.00 79.44 106 GLN A O 1
ATOM 831 N N . ALA A 1 107 ? 1.735 -0.636 -10.207 1.00 81.12 107 ALA A N 1
ATOM 832 C CA . ALA A 1 107 ? 1.346 0.262 -9.119 1.00 81.12 107 ALA A CA 1
ATOM 833 C C . ALA A 1 107 ? -0.153 0.605 -9.150 1.00 81.12 107 ALA A C 1
ATOM 835 O O . ALA A 1 107 ? -0.804 0.607 -8.106 1.00 81.12 107 ALA A O 1
ATOM 836 N N . LEU A 1 108 ? -0.723 0.853 -10.337 1.00 80.94 108 LEU A N 1
ATOM 837 C CA . LEU A 1 108 ? -2.168 1.057 -10.498 1.00 80.94 108 LEU A CA 1
ATOM 838 C C . LEU A 1 108 ? -2.967 -0.187 -10.100 1.00 80.94 108 LEU A C 1
ATOM 840 O O . LEU A 1 108 ? -4.004 -0.065 -9.448 1.00 80.94 108 LEU A O 1
ATOM 844 N N . ASP A 1 109 ? -2.494 -1.375 -10.464 1.00 79.56 109 ASP A N 1
ATOM 845 C CA . ASP A 1 109 ? -3.152 -2.625 -10.094 1.00 79.56 109 ASP A CA 1
ATOM 846 C C . ASP A 1 109 ? -3.047 -2.892 -8.590 1.00 79.56 109 ASP A C 1
ATOM 848 O O . ASP A 1 109 ? -4.039 -3.277 -7.970 1.00 79.56 109 ASP A O 1
ATOM 852 N N . PHE A 1 110 ? -1.916 -2.573 -7.957 1.00 78.19 110 PHE A N 1
ATOM 853 C CA . PHE A 1 110 ? -1.788 -2.648 -6.502 1.00 78.19 110 PHE A CA 1
ATOM 854 C C . PHE A 1 110 ? -2.697 -1.657 -5.784 1.00 78.19 110 PHE A C 1
ATOM 856 O O . PHE A 1 110 ? -3.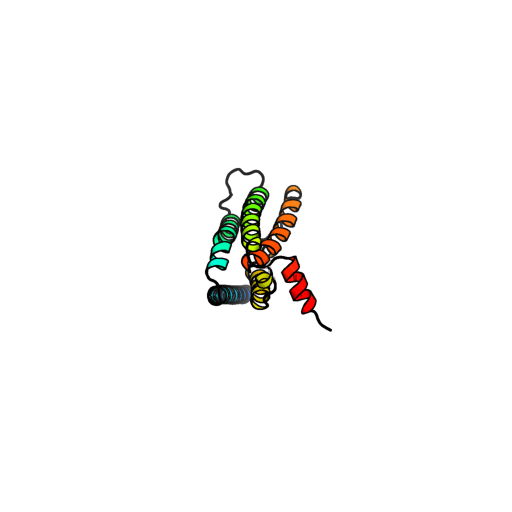372 -2.056 -4.839 1.00 78.19 110 PHE A O 1
ATOM 863 N N . LEU A 1 111 ? -2.822 -0.419 -6.261 1.00 77.50 111 LEU A N 1
ATOM 864 C CA . LEU A 1 111 ? -3.808 0.523 -5.720 1.00 77.50 111 LEU A CA 1
ATOM 865 C C . LEU A 1 111 ? -5.241 -0.007 -5.875 1.00 77.50 111 LEU A C 1
ATOM 867 O O . LEU A 1 111 ? -6.057 0.113 -4.970 1.00 77.50 111 LEU A O 1
ATOM 871 N N . ARG A 1 112 ? -5.567 -0.649 -7.000 1.00 76.94 112 ARG A N 1
ATOM 872 C CA . ARG A 1 112 ? -6.911 -1.207 -7.225 1.00 76.94 112 ARG A CA 1
ATOM 873 C C . ARG A 1 112 ? -7.225 -2.409 -6.337 1.00 76.94 112 ARG A C 1
ATOM 875 O O . ARG A 1 112 ? -8.382 -2.568 -5.946 1.00 76.94 112 ARG A O 1
ATOM 882 N N . VAL A 1 113 ? -6.239 -3.269 -6.082 1.00 72.69 113 VAL A N 1
ATOM 883 C CA . VAL A 1 113 ? -6.417 -4.558 -5.390 1.00 72.69 113 VAL A CA 1
ATOM 884 C C . VAL A 1 113 ? -6.159 -4.459 -3.883 1.00 72.69 113 VAL A C 1
ATOM 886 O O . VAL A 1 113 ? -6.848 -5.124 -3.106 1.00 72.69 113 VAL A O 1
ATOM 889 N N . PHE A 1 114 ? -5.187 -3.643 -3.478 1.00 68.88 114 PHE A N 1
ATOM 890 C CA . PHE A 1 114 ? -4.690 -3.523 -2.103 1.00 68.88 114 PHE A CA 1
ATOM 891 C C . PHE A 1 114 ? -4.816 -2.104 -1.537 1.00 68.88 114 PHE A C 1
ATOM 893 O O . PHE A 1 114 ? -4.897 -1.952 -0.322 1.00 68.88 114 PHE A O 1
ATOM 900 N N . GLY A 1 115 ? -4.922 -1.082 -2.392 1.00 63.34 115 GLY A N 1
ATOM 901 C CA . GLY A 1 115 ? -5.235 0.302 -2.015 1.00 63.34 115 GLY A CA 1
ATOM 902 C C . GLY A 1 115 ? -6.705 0.510 -1.643 1.00 63.34 115 GLY A C 1
ATOM 903 O O . GLY A 1 115 ? -7.396 1.380 -2.166 1.00 63.34 115 GLY A O 1
ATOM 904 N N . ARG A 1 116 ? -7.245 -0.378 -0.810 1.00 64.62 116 ARG A N 1
ATOM 905 C CA . ARG A 1 116 ? -8.598 -0.252 -0.272 1.00 64.62 116 ARG A CA 1
ATOM 906 C C . ARG A 1 116 ? -8.615 -0.590 1.209 1.00 64.62 116 ARG A C 1
ATOM 908 O O . ARG A 1 116 ? -9.440 -1.395 1.644 1.00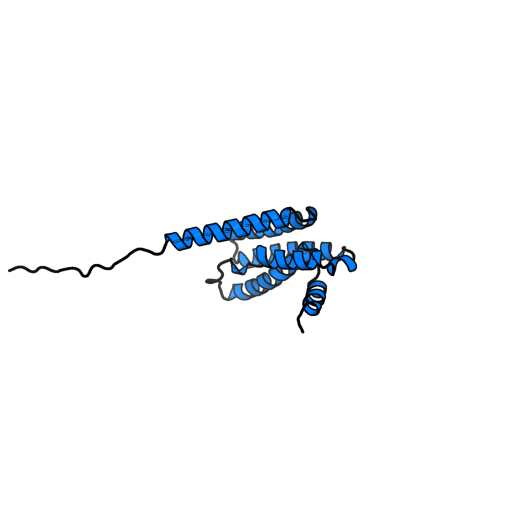 64.62 116 ARG A O 1
ATOM 915 N N . LEU A 1 117 ? -7.767 0.067 2.002 1.00 63.25 117 LEU A N 1
ATOM 916 C CA . LEU A 1 117 ? -7.997 0.149 3.450 1.00 63.25 117 LEU A CA 1
ATOM 917 C C . LEU A 1 117 ? -9.360 0.785 3.744 1.00 63.25 117 LEU A C 1
ATOM 919 O O . LEU A 1 117 ? -9.930 0.522 4.787 1.00 63.25 117 LEU A O 1
ATOM 923 N N . THR A 1 118 ? -9.956 1.494 2.781 1.00 52.41 118 THR A N 1
ATOM 924 C CA . THR A 1 118 ? -11.377 1.896 2.770 1.00 52.41 118 THR A CA 1
ATOM 925 C C . THR A 1 118 ? -12.391 0.747 2.890 1.00 52.41 118 THR A C 1
ATOM 927 O O . THR A 1 118 ? -13.573 1.009 3.087 1.00 52.41 118 THR A O 1
ATOM 930 N N . THR A 1 119 ? -11.977 -0.520 2.757 1.00 53.09 119 THR A N 1
ATOM 931 C CA . THR A 1 119 ? -12.831 -1.679 3.092 1.00 53.09 119 THR A CA 1
ATOM 932 C C . THR A 1 119 ? -12.808 -2.045 4.573 1.00 53.09 119 THR A C 1
ATOM 934 O O . THR A 1 119 ? -13.631 -2.854 4.999 1.00 53.09 119 THR A O 1
ATOM 937 N N . LEU A 1 120 ? -11.888 -1.471 5.350 1.00 60.62 120 LEU A N 1
ATOM 938 C CA . LEU A 1 120 ? -11.943 -1.515 6.801 1.00 60.62 120 LEU A CA 1
ATOM 939 C C . LEU A 1 120 ? -13.010 -0.517 7.249 1.00 60.62 120 LEU A C 1
ATOM 941 O O . LEU A 1 120 ? -13.015 0.645 6.839 1.00 60.62 120 LEU A O 1
ATOM 945 N N . ASP A 1 121 ? -13.964 -1.011 8.028 1.00 60.88 121 ASP A N 1
ATOM 946 C CA . ASP A 1 121 ? -15.058 -0.200 8.533 1.00 60.88 121 ASP A CA 1
ATOM 947 C C . ASP A 1 121 ? -14.544 0.686 9.673 1.00 60.88 121 ASP A C 1
ATOM 949 O O . ASP A 1 121 ? -14.327 0.222 10.790 1.00 60.88 121 ASP A O 1
ATOM 953 N N . PHE A 1 122 ? -14.312 1.963 9.366 1.00 65.00 122 PHE A N 1
ATOM 954 C CA . PHE A 1 122 ? -13.895 2.982 10.332 1.00 65.00 122 PHE A CA 1
ATOM 955 C C . PHE A 1 122 ? -15.056 3.885 10.765 1.00 65.00 122 PHE A C 1
ATOM 957 O O . PHE A 1 122 ? -14.834 5.000 11.234 1.00 65.00 122 PHE A O 1
ATOM 964 N N . SER A 1 123 ? -16.304 3.440 10.585 1.00 62.38 123 SER A N 1
ATOM 965 C CA . SER A 1 123 ? -17.487 4.239 10.931 1.00 62.38 123 SER A CA 1
ATOM 966 C C . SER A 1 123 ? -17.596 4.564 12.426 1.00 62.38 123 SER A C 1
ATOM 968 O O . SER A 1 123 ? -18.267 5.530 12.785 1.00 62.38 123 SER A O 1
ATOM 970 N N . VAL A 1 124 ? -16.901 3.816 13.290 1.00 60.34 124 VAL A N 1
ATOM 971 C CA . VAL A 1 124 ? -16.895 4.008 14.747 1.00 60.34 124 VAL A CA 1
ATOM 972 C C . VAL A 1 124 ? -15.455 4.042 15.270 1.00 60.34 124 VAL A C 1
ATOM 974 O O . VAL A 1 124 ? -15.006 3.131 15.958 1.00 60.34 124 VAL A O 1
ATOM 977 N N . VAL A 1 125 ? -14.705 5.087 14.907 1.00 66.31 125 VAL A N 1
ATOM 978 C CA . VAL A 1 125 ? -13.357 5.339 15.447 1.00 66.31 125 VAL A CA 1
ATOM 979 C C . VAL A 1 125 ? -13.413 6.512 16.434 1.00 66.31 125 VAL A C 1
ATOM 981 O O . VAL A 1 125 ? -13.933 7.572 16.060 1.00 66.31 125 VAL A O 1
ATOM 984 N N . PRO A 1 126 ? -12.905 6.352 17.674 1.00 75.31 126 PRO A N 1
ATOM 985 C CA . PRO A 1 126 ? -12.808 7.438 18.650 1.00 75.31 126 PRO A CA 1
ATOM 986 C C . PRO A 1 126 ? -12.073 8.657 18.085 1.00 75.31 126 PRO A C 1
ATOM 988 O O . PRO A 1 126 ? -11.217 8.531 17.207 1.00 75.31 126 PRO A O 1
ATOM 991 N N . GLU A 1 127 ? -12.380 9.858 18.582 1.00 77.62 127 GLU A N 1
ATOM 992 C CA . GLU A 1 127 ? -11.723 11.075 18.082 1.00 77.62 127 GLU A CA 1
ATOM 993 C C . GLU A 1 127 ? -10.203 11.038 18.274 1.00 77.62 127 GLU A C 1
ATOM 995 O O . GLU A 1 127 ? -9.471 11.503 17.397 1.00 77.62 127 GLU A O 1
ATOM 1000 N N . GLU A 1 128 ? -9.743 10.419 19.366 1.00 80.56 128 GLU A N 1
ATOM 1001 C CA . GLU A 1 128 ? -8.325 10.241 19.697 1.00 80.56 128 GLU A CA 1
ATOM 1002 C C . GLU A 1 128 ? -7.556 9.462 18.618 1.00 80.56 128 GLU A C 1
ATOM 1004 O O . GLU A 1 128 ? -6.378 9.719 18.381 1.00 80.56 128 GLU A O 1
ATOM 1009 N N . ASP A 1 129 ? -8.240 8.558 17.915 1.00 77.56 129 ASP A N 1
ATOM 1010 C CA . ASP A 1 129 ? -7.655 7.646 16.935 1.00 77.56 129 ASP A CA 1
ATOM 1011 C C . ASP A 1 129 ? -7.742 8.174 15.487 1.00 77.56 129 ASP A C 1
ATOM 1013 O O . ASP A 1 129 ? -7.124 7.627 14.565 1.00 77.56 129 ASP A O 1
ATOM 1017 N N . ARG A 1 130 ? -8.450 9.288 15.249 1.00 79.31 130 ARG A N 1
ATOM 1018 C CA . ARG A 1 130 ? -8.569 9.908 13.912 1.00 79.31 130 ARG A CA 1
ATOM 1019 C C . ARG A 1 130 ? -7.221 10.249 13.252 1.00 79.31 130 ARG A C 1
ATOM 1021 O O . ARG A 1 130 ? -7.095 10.012 12.047 1.00 79.31 130 ARG A O 1
ATOM 1028 N N . PRO A 1 131 ? -6.190 10.755 13.962 1.00 84.25 131 PRO A N 1
ATOM 1029 C CA . PRO A 1 131 ? -4.870 10.987 13.365 1.00 84.25 131 PRO A CA 1
ATOM 1030 C C . PRO A 1 131 ? -4.217 9.704 12.823 1.00 84.25 131 PRO A C 1
ATOM 1032 O O . PRO A 1 131 ? -3.499 9.734 11.815 1.00 84.25 131 PRO A O 1
ATOM 1035 N N . HIS A 1 132 ? -4.498 8.558 13.446 1.00 83.38 132 HIS A N 1
ATOM 1036 C CA . HIS A 1 132 ? -3.986 7.266 13.001 1.00 83.38 132 HIS A CA 1
ATOM 1037 C C . HIS A 1 132 ? -4.662 6.810 11.703 1.00 83.38 132 HIS A C 1
ATOM 1039 O O . HIS A 1 132 ? -3.977 6.274 10.835 1.00 83.38 132 HIS A O 1
ATOM 1045 N N . LEU A 1 133 ? -5.943 7.131 11.485 1.00 78.94 133 LEU A N 1
ATOM 1046 C CA . LEU A 1 133 ? -6.617 6.889 10.200 1.00 78.94 133 LEU A CA 1
ATOM 1047 C C . LEU A 1 133 ? -6.005 7.689 9.048 1.00 78.94 133 LEU A C 1
ATOM 1049 O O . LEU A 1 133 ? -5.777 7.148 7.967 1.00 78.94 133 LEU A O 1
ATOM 1053 N N . VAL A 1 134 ? -5.705 8.971 9.272 1.00 81.69 134 VAL A N 1
ATOM 1054 C CA . VAL A 1 134 ? -5.039 9.808 8.258 1.00 81.69 134 VAL A CA 1
ATOM 1055 C C . VAL A 1 134 ? -3.669 9.225 7.909 1.00 81.69 134 VAL A C 1
ATOM 1057 O O . VAL A 1 134 ? -3.312 9.119 6.734 1.00 81.69 134 VAL A O 1
ATOM 1060 N N . THR A 1 135 ? -2.923 8.789 8.926 1.00 85.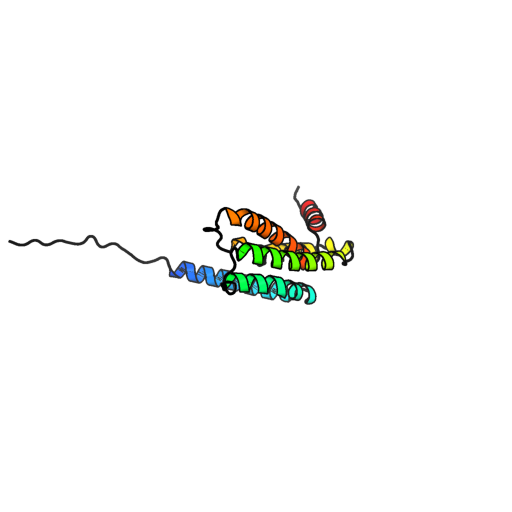19 135 THR A N 1
ATOM 1061 C CA . THR A 1 135 ? -1.627 8.122 8.744 1.00 85.19 135 THR A CA 1
ATOM 1062 C C . THR A 1 135 ? -1.773 6.822 7.954 1.00 85.19 135 THR A C 1
ATOM 1064 O O . THR A 1 135 ? -1.007 6.574 7.024 1.00 85.19 135 THR A O 1
ATOM 1067 N N . LEU A 1 136 ? -2.790 6.021 8.266 1.00 82.88 136 LEU A N 1
ATOM 1068 C CA . LEU A 1 136 ? -3.070 4.760 7.593 1.00 82.88 136 LEU A CA 1
ATOM 1069 C C . LEU A 1 136 ? -3.363 4.961 6.098 1.00 82.88 136 LEU A C 1
ATOM 1071 O O . LEU A 1 136 ? -2.797 4.264 5.258 1.00 82.88 136 LEU A O 1
ATOM 1075 N N . LEU A 1 137 ? -4.178 5.962 5.752 1.00 79.38 137 LEU A N 1
ATOM 1076 C CA . LEU A 1 137 ? -4.449 6.330 4.358 1.00 79.38 137 LEU A CA 1
ATOM 1077 C C . LEU A 1 137 ? -3.174 6.779 3.627 1.00 79.38 137 LEU A C 1
ATOM 1079 O O . LEU A 1 137 ? -2.967 6.442 2.461 1.00 79.38 137 LEU A O 1
ATOM 1083 N N . ALA A 1 138 ? -2.285 7.511 4.303 1.00 83.19 138 ALA A N 1
ATOM 1084 C CA . ALA A 1 138 ? -0.999 7.891 3.724 1.00 83.19 138 ALA A CA 1
ATOM 1085 C C . ALA A 1 138 ? -0.090 6.670 3.471 1.00 83.19 138 ALA A C 1
ATOM 1087 O O . ALA A 1 138 ? 0.573 6.605 2.431 1.00 83.19 138 ALA A O 1
ATOM 1088 N N . LEU A 1 139 ? -0.075 5.696 4.387 1.00 85.38 139 LEU A N 1
ATOM 1089 C CA . LEU A 1 139 ? 0.677 4.442 4.247 1.00 85.38 139 LEU A CA 1
ATOM 1090 C C . LEU A 1 139 ? 0.142 3.566 3.106 1.00 85.38 139 LEU A C 1
ATOM 1092 O O . LEU A 1 139 ? 0.937 2.956 2.390 1.00 85.38 139 LEU A O 1
ATOM 1096 N N . GLU A 1 140 ? -1.172 3.578 2.873 1.00 84.62 140 GLU A N 1
ATOM 1097 C CA . GLU A 1 140 ? -1.817 2.848 1.777 1.00 84.62 140 GLU A CA 1
ATOM 1098 C C . GLU A 1 140 ? -1.259 3.233 0.403 1.00 84.62 140 GLU A C 1
ATOM 1100 O O . GLU A 1 140 ? -0.982 2.395 -0.448 1.00 84.62 140 GLU A O 1
ATOM 1105 N N . HIS A 1 141 ? -1.068 4.523 0.151 1.00 81.69 141 HI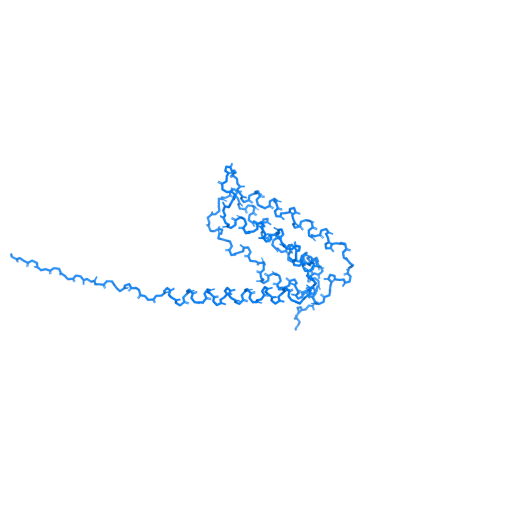S A N 1
ATOM 1106 C CA . HIS A 1 141 ? -0.500 4.935 -1.126 1.00 81.69 141 HIS A CA 1
ATOM 1107 C C . HIS A 1 141 ? 0.971 4.522 -1.229 1.00 81.69 141 HIS A C 1
ATOM 1109 O O . HIS A 1 141 ? 1.413 4.021 -2.265 1.00 81.69 141 HIS A O 1
ATOM 1115 N N . ARG A 1 142 ? 1.723 4.703 -0.141 1.00 87.19 142 ARG A N 1
ATOM 1116 C CA . ARG A 1 142 ? 3.166 4.449 -0.075 1.00 87.19 142 ARG A CA 1
ATOM 1117 C C . ARG A 1 142 ? 3.518 2.993 -0.361 1.00 87.19 142 ARG A C 1
ATOM 1119 O O . ARG A 1 142 ? 4.345 2.733 -1.236 1.00 87.19 142 ARG A O 1
ATOM 1126 N N . TRP A 1 143 ? 2.831 2.043 0.273 1.00 85.31 143 TRP A N 1
ATOM 1127 C CA . TRP A 1 143 ? 3.140 0.619 0.109 1.00 85.31 143 TRP A CA 1
ATOM 1128 C C . TRP A 1 143 ? 2.890 0.099 -1.317 1.00 85.31 143 TRP A C 1
ATOM 1130 O O . TRP A 1 143 ? 3.516 -0.865 -1.744 1.00 85.31 143 TRP A O 1
ATOM 1140 N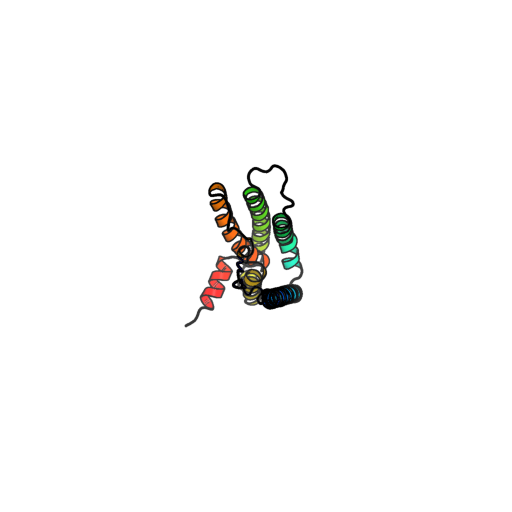 N . CYS A 1 144 ? 2.022 0.759 -2.092 1.00 84.00 144 CYS A N 1
ATOM 1141 C CA . CYS A 1 144 ? 1.529 0.274 -3.380 1.00 84.00 144 CYS A CA 1
ATOM 1142 C C . CYS A 1 144 ? 2.530 0.679 -4.448 1.00 84.00 144 CYS A C 1
ATOM 1144 O O . CYS A 1 144 ? 2.863 -0.114 -5.327 1.00 84.00 144 CYS A O 1
ATOM 1146 N N . TYR A 1 145 ? 3.046 1.905 -4.330 1.00 86.19 145 TYR A N 1
ATOM 1147 C CA . TYR A 1 145 ? 4.169 2.370 -5.129 1.00 86.19 145 TYR A CA 1
ATOM 1148 C C . TYR A 1 145 ? 5.414 1.533 -4.832 1.00 86.19 145 TYR A C 1
ATOM 1150 O O . TYR A 1 145 ? 5.988 0.955 -5.758 1.00 86.19 145 TYR A O 1
ATOM 1158 N N . ALA A 1 146 ? 5.771 1.396 -3.551 1.00 85.56 146 ALA A N 1
ATOM 1159 C CA . ALA A 1 146 ? 6.964 0.668 -3.136 1.00 85.56 146 ALA A CA 1
ATOM 1160 C C . ALA A 1 146 ? 6.921 -0.800 -3.586 1.00 85.56 146 ALA A C 1
ATOM 1162 O O . ALA A 1 146 ? 7.833 -1.281 -4.254 1.00 85.56 146 ALA A O 1
ATOM 1163 N N . ALA A 1 147 ? 5.811 -1.503 -3.352 1.00 82.25 147 ALA A N 1
ATOM 1164 C CA . ALA A 1 147 ? 5.668 -2.885 -3.795 1.00 82.25 147 ALA A CA 1
ATOM 1165 C C . ALA A 1 147 ? 5.745 -3.042 -5.320 1.00 82.25 147 ALA A C 1
ATOM 1167 O O . ALA A 1 147 ? 6.297 -4.025 -5.816 1.00 82.25 147 ALA A O 1
ATOM 1168 N N . ALA A 1 148 ? 5.239 -2.079 -6.095 1.00 82.69 148 ALA A N 1
ATOM 1169 C CA . ALA A 1 148 ? 5.395 -2.103 -7.549 1.00 82.69 148 ALA A CA 1
ATOM 1170 C C . ALA A 1 148 ? 6.854 -1.858 -7.991 1.00 82.69 148 ALA A C 1
ATOM 1172 O O . ALA A 1 148 ? 7.247 -2.213 -9.108 1.00 82.69 148 ALA A O 1
ATOM 1173 N N . GLY A 1 149 ? 7.693 -1.311 -7.109 1.00 83.31 149 GLY A N 1
ATOM 1174 C CA . GLY A 1 149 ? 9.073 -0.923 -7.387 1.00 83.31 149 GLY A CA 1
ATOM 1175 C C . GLY A 1 149 ? 9.183 0.494 -7.952 1.00 83.31 149 GLY A C 1
ATOM 1176 O O . GLY A 1 149 ? 10.087 0.781 -8.743 1.00 83.31 149 GLY A O 1
ATOM 1177 N N . THR A 1 150 ? 8.254 1.381 -7.591 1.00 86.81 150 THR A N 1
ATOM 1178 C CA . THR A 1 150 ? 8.278 2.803 -7.951 1.00 86.81 150 THR A CA 1
ATOM 1179 C C . THR A 1 150 ? 8.143 3.695 -6.730 1.00 86.81 150 THR A C 1
ATOM 1181 O O . THR A 1 150 ? 7.750 3.265 -5.652 1.00 86.81 150 THR A O 1
ATOM 1184 N N . THR A 1 151 ? 8.471 4.965 -6.909 1.00 86.38 151 THR A N 1
ATOM 1185 C CA . THR A 1 151 ? 8.277 5.994 -5.894 1.00 86.38 151 THR A CA 1
ATOM 1186 C C . THR A 1 151 ? 7.050 6.825 -6.242 1.00 86.38 151 THR A C 1
ATOM 1188 O O . THR A 1 151 ? 6.644 6.904 -7.406 1.00 86.38 151 THR A O 1
ATOM 1191 N N . ARG A 1 152 ? 6.460 7.490 -5.242 1.00 84.81 152 ARG A N 1
ATOM 1192 C CA . ARG A 1 152 ? 5.313 8.388 -5.447 1.00 84.81 152 ARG A CA 1
ATOM 1193 C C . ARG A 1 152 ? 5.588 9.424 -6.540 1.00 84.81 152 ARG A C 1
ATOM 1195 O O . ARG A 1 152 ? 4.737 9.644 -7.400 1.00 84.81 152 ARG A O 1
ATOM 1202 N N . ASP A 1 153 ? 6.772 10.027 -6.532 1.00 85.62 153 ASP A N 1
ATOM 1203 C CA . ASP A 1 153 ? 7.135 11.076 -7.487 1.00 85.62 153 ASP A CA 1
ATOM 1204 C C . ASP A 1 153 ? 7.348 10.526 -8.894 1.00 85.62 153 ASP A C 1
ATOM 1206 O O . ASP A 1 153 ? 6.876 11.119 -9.864 1.00 85.62 153 ASP A O 1
ATOM 1210 N N . ALA A 1 154 ? 7.992 9.362 -9.026 1.00 84.31 154 ALA A N 1
ATOM 1211 C CA . ALA A 1 154 ? 8.157 8.705 -10.319 1.00 84.31 154 ALA A CA 1
ATOM 1212 C C . ALA A 1 154 ? 6.804 8.282 -10.907 1.00 84.31 154 ALA A C 1
ATOM 1214 O O . ALA A 1 154 ? 6.552 8.509 -12.093 1.00 84.31 154 ALA A O 1
ATOM 1215 N N . PHE A 1 155 ? 5.915 7.742 -10.073 1.00 84.00 155 PHE A N 1
ATOM 1216 C CA . PHE A 1 155 ? 4.552 7.394 -10.452 1.00 84.00 155 PHE A CA 1
ATOM 1217 C C . PHE A 1 155 ? 3.739 8.626 -10.867 1.00 84.00 155 PHE A C 1
ATOM 1219 O O . PHE A 1 155 ? 3.123 8.625 -11.935 1.00 84.00 155 PHE A O 1
ATOM 1226 N N . LYS A 1 156 ? 3.772 9.708 -10.078 1.00 85.06 156 LYS A N 1
ATOM 1227 C CA . LYS A 1 156 ? 3.095 10.976 -10.396 1.00 85.06 156 LYS A CA 1
ATOM 1228 C C . LYS A 1 156 ? 3.637 11.591 -11.685 1.00 85.06 156 LYS A C 1
ATOM 1230 O O . LYS A 1 156 ? 2.865 12.050 -12.517 1.00 85.06 156 LYS A O 1
ATOM 1235 N N . ALA A 1 157 ? 4.951 11.564 -11.890 1.00 83.94 157 ALA A N 1
ATOM 1236 C CA . ALA A 1 157 ? 5.576 12.066 -13.109 1.00 83.94 157 ALA A CA 1
ATOM 1237 C C . ALA A 1 157 ? 5.251 11.206 -14.341 1.00 83.94 157 ALA A C 1
ATOM 1239 O O . ALA A 1 157 ? 5.242 11.727 -15.456 1.00 83.94 157 ALA A O 1
ATOM 1240 N N . ALA A 1 158 ? 5.030 9.901 -14.169 1.00 78.56 158 ALA A N 1
ATOM 1241 C CA . ALA A 1 158 ? 4.643 9.005 -15.254 1.00 78.56 158 ALA A CA 1
ATOM 1242 C C . ALA A 1 158 ? 3.158 9.158 -15.613 1.00 78.56 158 ALA A C 1
ATOM 1244 O O . ALA A 1 158 ? 2.839 9.359 -16.781 1.00 78.56 158 ALA A O 1
ATOM 1245 N N . THR A 1 159 ? 2.271 9.149 -14.614 1.00 73.81 159 THR A N 1
ATOM 1246 C CA . THR A 1 159 ? 0.813 9.307 -14.782 1.00 73.81 159 THR A CA 1
ATOM 1247 C C . THR A 1 159 ? 0.414 10.722 -15.192 1.00 73.81 159 THR A C 1
ATOM 1249 O O . THR A 1 159 ? -0.421 10.889 -16.073 1.00 73.81 159 THR A O 1
ATOM 1252 N N . GLY A 1 160 ? 1.073 11.748 -14.648 1.00 67.25 160 GLY A N 1
ATOM 1253 C CA . GLY A 1 160 ? 0.898 13.143 -15.061 1.00 67.25 160 GLY A CA 1
ATOM 1254 C C . GLY A 1 160 ? 1.346 13.413 -16.500 1.00 67.25 160 GLY A C 1
ATOM 1255 O O . GLY A 1 160 ? 0.829 14.323 -17.133 1.00 67.25 160 GLY A O 1
ATOM 1256 N N . ARG A 1 161 ? 2.247 12.589 -17.055 1.00 57.12 161 ARG A N 1
ATOM 1257 C CA . ARG A 1 161 ? 2.568 12.581 -18.495 1.00 57.12 161 ARG A CA 1
ATOM 1258 C C . ARG A 1 161 ? 1.567 11.792 -19.341 1.00 57.12 161 ARG A C 1
ATOM 1260 O O . ARG A 1 161 ? 1.529 11.984 -20.548 1.00 57.12 161 ARG A O 1
ATOM 1267 N N . THR A 1 162 ? 0.778 10.906 -18.729 1.00 52.44 162 THR A N 1
ATOM 1268 C CA . THR A 1 162 ? -0.292 10.142 -19.399 1.00 52.44 162 THR A CA 1
ATOM 1269 C C . THR A 1 162 ? -1.660 10.834 -19.317 1.00 52.44 162 THR A C 1
ATOM 1271 O O . THR A 1 162 ? -2.629 10.342 -19.889 1.00 52.44 162 THR A O 1
ATOM 1274 N N . GLY A 1 163 ? -1.749 11.977 -18.629 1.00 37.75 163 GLY A N 1
ATOM 1275 C CA . GLY A 1 163 ? -2.931 12.831 -18.585 1.00 37.75 163 GLY A CA 1
ATOM 1276 C C . GLY A 1 163 ? -3.082 13.662 -19.858 1.00 37.75 163 GLY A C 1
ATOM 1277 O O . GLY A 1 163 ? -2.446 14.700 -19.994 1.00 37.75 163 GLY A O 1
ATOM 1278 N N . ALA A 1 164 ? -3.918 13.161 -20.766 1.00 34.84 164 ALA A N 1
ATOM 1279 C CA . ALA A 1 164 ? -4.927 13.907 -21.520 1.00 34.84 164 ALA A CA 1
ATOM 1280 C C . ALA A 1 164 ? -4.635 15.396 -21.822 1.00 34.84 164 ALA A C 1
ATOM 1282 O O . ALA A 1 164 ? -4.858 16.278 -20.991 1.00 34.84 164 ALA A O 1
ATOM 1283 N N . ARG A 1 165 ? -4.249 15.662 -23.074 1.00 32.25 165 ARG A N 1
ATOM 1284 C CA . ARG A 1 165 ? -5.043 16.578 -23.902 1.00 32.25 165 ARG A CA 1
ATOM 1285 C C . ARG A 1 165 ? -6.110 15.759 -24.613 1.00 32.25 165 ARG A C 1
ATOM 1287 O O . ARG A 1 165 ? -5.791 14.591 -24.933 1.00 32.25 165 ARG A O 1
#

Sequence (165 aa):
MTSPQSIYATPACASTTKTRDARRAQQQRLDARRAAALQDGPTRRLERLGPVLSLLRRYREGEEGGTVSSPLATFVRELGAEVGELERWTETLPSRHHRSGTVVRQALDFLRVFGRLTTLDFSVVPEEDRPHLVTLLALEHRWCYAAAGTTRDAFKAATGRTGAR

Foldseek 3Di:
DDDDDDDPDDDDDDDDPVVVVVVVVVVVVLVVLVVVLCPPDDVVLVVLCVQVVVLVVCVVVCVCVPDDPDPLVVSLVSLVVSLVVLQVVLVPDDPVLQQDPQLLVQLVSCCVNQVPPVVVDPVDDDPVCVVSVVSVNVSSSSSSSSSSSHGPVSSCVNVVVVDDD

Secondary structure (DSSP, 8-state):
--------------SSHHHHHHHHHHHHHHHHHHHHHHHSS-HHHHGGGHHHHHHHHHHHHTTT-SS-S-HHHHHHHHHHHHHHHHHHHHHTS-HHHHT-HHHHHHHHHHHHHT--GGGS--TT--GGGHHHHHHHHHHHHHHHHHHHT--HHHHHHHHHHH---